Protein AF-A0A3L7W6G9-F1 (afdb_monomer_lite)

Sequence (179 aa):
MARRPKRTSIALAAIAANAALAIAAAVVGTAGIIGILIATFRVAGETWISIGTTITAQLPADLVQLLDAFGIDIPGLLDQAATSAQLPEFGDLVRQVLAVGVVVLALVLQVALAAGLVARELWRSPRRVEWHQVYGGFVAGVALLGLLVLGAPNLWLGLLGAVGLLTLVASRQALASRS

pLDDT: mean 74.41, std 11.24, range [38.44, 94.75]

Structure (mmCIF, N/CA/C/O backbone):
data_AF-A0A3L7W6G9-F1
#
_entry.id   AF-A0A3L7W6G9-F1
#
loop_
_atom_site.group_PDB
_atom_site.id
_atom_site.type_symbol
_atom_site.label_atom_id
_atom_site.label_alt_id
_atom_site.label_comp_id
_atom_site.label_asym_id
_atom_site.label_entity_id
_atom_site.label_seq_id
_atom_site.pdbx_PDB_ins_code
_atom_site.Cartn_x
_atom_site.Cartn_y
_atom_site.Cartn_z
_atom_site.occupancy
_atom_site.B_iso_or_equiv
_atom_site.auth_seq_id
_atom_site.auth_comp_id
_atom_site.auth_asym_id
_atom_site.auth_atom_id
_atom_site.pdbx_PDB_model_num
ATOM 1 N N . MET A 1 1 ? 38.863 -7.064 -31.554 1.00 38.44 1 MET A N 1
ATOM 2 C CA . MET A 1 1 ? 38.108 -6.258 -30.564 1.00 38.44 1 MET A CA 1
ATOM 3 C C . MET A 1 1 ? 36.721 -5.953 -31.116 1.00 38.44 1 MET A C 1
ATOM 5 O O . MET A 1 1 ? 36.605 -5.139 -32.022 1.00 38.44 1 MET A O 1
ATOM 9 N N . ALA A 1 2 ? 35.672 -6.622 -30.628 1.00 39.62 2 ALA A N 1
ATOM 10 C CA . ALA A 1 2 ? 34.302 -6.298 -31.026 1.00 39.62 2 ALA A CA 1
ATOM 11 C C . ALA A 1 2 ? 33.912 -4.930 -30.438 1.00 39.62 2 ALA A C 1
ATOM 13 O O . ALA A 1 2 ? 33.897 -4.762 -29.217 1.00 39.62 2 ALA A O 1
ATOM 14 N N . ARG A 1 3 ? 33.636 -3.938 -31.295 1.00 44.12 3 ARG A N 1
ATOM 15 C CA . ARG A 1 3 ? 33.112 -2.635 -30.862 1.00 44.12 3 ARG A CA 1
ATOM 16 C C . ARG A 1 3 ? 31.777 -2.872 -30.155 1.00 44.12 3 ARG A C 1
ATOM 18 O O . ARG A 1 3 ? 30.851 -3.409 -30.759 1.00 44.12 3 ARG A O 1
ATOM 25 N N . ARG A 1 4 ? 31.671 -2.485 -28.877 1.00 48.31 4 ARG A N 1
ATOM 26 C CA . ARG A 1 4 ? 30.374 -2.454 -28.186 1.00 48.31 4 ARG A CA 1
ATOM 27 C C . ARG A 1 4 ? 29.439 -1.545 -28.997 1.00 48.31 4 ARG A C 1
ATOM 29 O O . ARG A 1 4 ? 29.857 -0.430 -29.317 1.00 48.31 4 ARG A O 1
ATOM 36 N N . PRO A 1 5 ? 28.220 -1.986 -29.349 1.00 49.88 5 PRO A N 1
ATOM 37 C CA . PRO A 1 5 ? 27.286 -1.133 -30.070 1.00 49.88 5 PRO A CA 1
ATOM 38 C C . PRO A 1 5 ? 27.043 0.146 -29.258 1.00 49.88 5 PRO A C 1
ATOM 40 O O . PRO A 1 5 ? 26.826 0.081 -28.043 1.00 49.88 5 PRO A O 1
ATOM 43 N N . LYS A 1 6 ? 27.132 1.311 -29.917 1.00 58.16 6 LYS A N 1
ATOM 44 C CA . LYS A 1 6 ? 26.810 2.606 -29.302 1.00 58.16 6 LYS A CA 1
ATOM 45 C C . LYS A 1 6 ? 25.357 2.554 -28.830 1.00 58.16 6 LYS A C 1
ATOM 47 O O . LYS A 1 6 ? 24.457 2.313 -29.628 1.00 58.16 6 LYS A O 1
ATOM 52 N N . ARG A 1 7 ? 25.138 2.748 -27.530 1.00 66.94 7 ARG A N 1
ATOM 53 C CA . ARG A 1 7 ? 23.791 2.795 -26.950 1.00 66.94 7 ARG A CA 1
ATOM 54 C C . ARG A 1 7 ? 23.137 4.120 -27.306 1.00 66.94 7 ARG A C 1
ATOM 56 O O . ARG A 1 7 ? 23.779 5.162 -27.201 1.00 66.94 7 ARG A O 1
ATOM 63 N N . THR A 1 8 ? 21.877 4.070 -27.717 1.00 74.75 8 THR A N 1
ATOM 64 C CA . THR A 1 8 ? 21.077 5.270 -27.967 1.00 74.75 8 THR A CA 1
ATOM 65 C C . THR A 1 8 ? 20.755 5.980 -26.649 1.00 74.75 8 THR A C 1
ATOM 67 O O . THR A 1 8 ? 20.715 5.355 -25.585 1.00 74.75 8 THR A O 1
ATOM 70 N N . SER A 1 9 ? 20.505 7.290 -26.710 1.00 77.81 9 SER A N 1
ATOM 71 C CA . SER A 1 9 ? 20.070 8.096 -25.557 1.00 77.81 9 SER A CA 1
ATOM 72 C C . SER A 1 9 ? 18.805 7.529 -24.900 1.00 77.81 9 SER A C 1
ATOM 74 O O . SER A 1 9 ? 18.703 7.497 -23.678 1.00 77.81 9 SER A O 1
ATOM 76 N N . ILE A 1 10 ? 17.888 6.989 -25.707 1.00 72.88 10 ILE A N 1
ATOM 77 C CA . ILE A 1 10 ? 16.644 6.352 -25.254 1.00 72.88 10 ILE A CA 1
ATOM 78 C C . ILE A 1 10 ? 16.922 5.071 -24.454 1.00 72.88 10 ILE A C 1
ATOM 80 O O . ILE A 1 10 ? 16.294 4.846 -23.423 1.00 72.88 10 ILE A O 1
ATOM 84 N N . ALA A 1 11 ? 17.901 4.256 -24.865 1.00 68.62 11 ALA A N 1
ATOM 85 C CA . ALA A 1 11 ? 18.287 3.064 -24.110 1.00 68.62 11 ALA A CA 1
ATOM 86 C C . ALA A 1 11 ? 18.899 3.422 -22.744 1.00 68.62 11 ALA A C 1
ATOM 88 O O . ALA A 1 11 ? 18.607 2.767 -21.746 1.00 68.62 11 ALA A O 1
ATOM 89 N N . LEU A 1 12 ? 19.712 4.482 -22.682 1.00 76.12 12 LE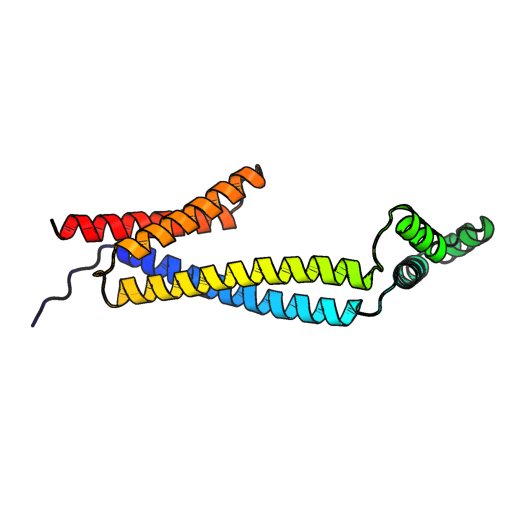U A N 1
ATOM 90 C CA . LEU A 1 12 ? 20.263 5.006 -21.426 1.00 76.12 12 LEU A CA 1
ATOM 91 C C . LEU A 1 12 ? 19.166 5.549 -20.501 1.00 76.12 12 LEU A C 1
ATOM 93 O O . LEU A 1 12 ? 19.168 5.228 -19.313 1.00 76.12 12 LEU A O 1
ATOM 97 N N . ALA A 1 13 ? 18.205 6.299 -21.046 1.00 74.38 13 ALA A N 1
ATOM 98 C CA . ALA A 1 13 ? 17.060 6.809 -20.295 1.00 74.38 13 ALA A CA 1
ATOM 99 C C . ALA A 1 13 ? 16.192 5.673 -19.729 1.00 74.38 13 ALA A C 1
ATOM 101 O O . ALA A 1 13 ? 15.847 5.700 -18.552 1.00 74.38 13 ALA A O 1
ATOM 102 N N . ALA A 1 14 ? 15.902 4.635 -20.522 1.00 69.50 14 ALA A N 1
ATOM 103 C CA . ALA A 1 14 ? 15.132 3.477 -20.068 1.00 69.50 14 ALA A CA 1
ATOM 104 C C . ALA A 1 14 ? 15.848 2.695 -18.952 1.00 69.50 14 ALA A C 1
ATOM 106 O O . ALA A 1 14 ? 15.207 2.271 -17.991 1.00 69.50 14 ALA A O 1
ATOM 107 N N . ILE A 1 15 ? 17.173 2.529 -19.040 1.00 73.94 15 ILE A N 1
ATOM 108 C CA . ILE A 1 15 ? 17.966 1.879 -17.984 1.00 73.94 15 ILE A CA 1
ATOM 109 C C . ILE A 1 15 ? 17.903 2.692 -16.688 1.00 73.94 15 ILE A C 1
ATOM 111 O O . ILE A 1 15 ? 17.617 2.130 -15.632 1.00 73.94 15 ILE A O 1
ATOM 115 N N . ALA A 1 16 ? 18.148 4.002 -16.767 1.00 75.62 16 ALA A N 1
ATOM 116 C CA . ALA A 1 16 ? 18.126 4.880 -15.602 1.00 75.62 16 ALA A CA 1
ATOM 117 C C . ALA A 1 16 ? 16.735 4.922 -14.949 1.00 75.62 16 ALA A C 1
ATOM 119 O O . ALA A 1 16 ? 16.626 4.808 -13.731 1.00 75.62 16 ALA A O 1
ATOM 120 N N . ALA A 1 17 ? 15.676 5.005 -15.756 1.00 72.00 17 ALA A N 1
ATOM 121 C CA . ALA A 1 17 ? 14.297 5.049 -15.285 1.00 72.00 17 ALA A CA 1
ATOM 122 C C . ALA A 1 17 ? 13.878 3.746 -14.581 1.00 72.00 17 ALA A C 1
ATOM 124 O O . ALA A 1 17 ? 13.302 3.794 -13.497 1.00 72.00 17 ALA A O 1
ATOM 125 N N . ASN A 1 18 ? 14.225 2.579 -15.137 1.00 72.19 18 ASN A N 1
ATOM 126 C CA . ASN A 1 18 ? 13.946 1.290 -14.495 1.00 72.19 18 ASN A CA 1
ATOM 127 C C . ASN A 1 18 ? 14.781 1.075 -13.221 1.00 72.19 18 ASN A C 1
ATOM 129 O O . ASN A 1 18 ? 14.271 0.541 -12.240 1.00 72.19 18 ASN A O 1
ATOM 133 N N . ALA A 1 19 ? 16.043 1.516 -13.202 1.00 71.69 19 ALA A N 1
ATOM 134 C CA . ALA A 1 19 ? 16.877 1.451 -12.002 1.00 71.69 19 ALA A CA 1
ATOM 135 C C . ALA A 1 19 ? 16.330 2.350 -10.880 1.00 71.69 19 ALA A C 1
ATOM 137 O O . ALA A 1 19 ? 16.231 1.913 -9.735 1.00 71.69 19 ALA A O 1
ATOM 138 N N . ALA A 1 20 ? 15.920 3.577 -11.212 1.00 77.19 20 ALA A N 1
ATOM 139 C CA . ALA A 1 20 ? 15.291 4.492 -10.267 1.00 77.19 20 ALA A CA 1
ATOM 140 C C . ALA A 1 20 ? 13.960 3.937 -9.740 1.00 77.19 20 ALA A C 1
ATOM 142 O O . ALA A 1 20 ? 13.724 3.975 -8.534 1.00 77.19 20 ALA A O 1
ATOM 143 N N . LEU A 1 21 ? 13.128 3.358 -10.615 1.00 75.50 21 LEU A N 1
ATOM 144 C CA . LEU A 1 21 ? 11.876 2.710 -10.220 1.00 75.50 21 LEU A CA 1
ATOM 145 C C . LEU A 1 21 ? 12.126 1.534 -9.268 1.00 75.50 21 LEU A C 1
ATOM 147 O O . LEU A 1 21 ? 11.444 1.423 -8.254 1.00 75.50 21 LEU A O 1
ATOM 151 N N . ALA A 1 22 ? 13.122 0.691 -9.555 1.00 73.25 22 ALA A N 1
ATOM 152 C CA . ALA A 1 22 ? 13.483 -0.434 -8.697 1.00 73.25 22 ALA A CA 1
ATOM 153 C C . ALA A 1 22 ? 13.912 0.029 -7.295 1.00 73.25 22 ALA A C 1
ATOM 155 O O . ALA A 1 22 ? 13.462 -0.533 -6.300 1.00 73.25 22 ALA A O 1
ATOM 156 N N . ILE A 1 23 ? 14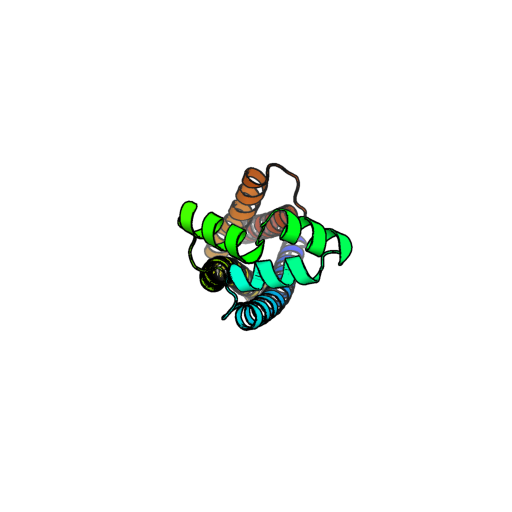.739 1.077 -7.210 1.00 76.75 23 ILE A N 1
ATOM 157 C CA . ILE A 1 23 ? 15.188 1.645 -5.931 1.00 76.75 23 ILE A CA 1
ATOM 158 C C . ILE A 1 23 ? 14.011 2.264 -5.173 1.00 76.75 23 ILE A C 1
ATOM 160 O O . ILE A 1 23 ? 13.808 1.952 -4.003 1.00 76.75 23 ILE A O 1
ATOM 164 N N . ALA A 1 24 ? 13.211 3.106 -5.832 1.00 75.19 24 ALA A N 1
ATOM 165 C CA . ALA A 1 24 ? 12.067 3.764 -5.207 1.00 75.19 24 ALA A CA 1
ATOM 166 C C . ALA A 1 24 ? 11.052 2.744 -4.676 1.00 75.19 24 ALA A C 1
ATOM 168 O O . ALA A 1 24 ? 10.625 2.835 -3.527 1.00 75.19 24 ALA A O 1
ATOM 169 N N . ALA A 1 25 ? 10.718 1.729 -5.473 1.00 74.69 25 ALA A N 1
ATOM 170 C CA . ALA A 1 25 ? 9.790 0.683 -5.070 1.00 74.69 25 ALA A CA 1
ATOM 171 C C . ALA A 1 25 ? 10.364 -0.227 -3.969 1.00 74.69 25 ALA A C 1
ATOM 173 O O . ALA A 1 25 ? 9.614 -0.651 -3.095 1.00 74.69 25 ALA A O 1
ATOM 174 N N . ALA A 1 26 ? 11.679 -0.474 -3.938 1.00 71.56 26 ALA A N 1
ATOM 175 C CA . ALA A 1 26 ? 12.319 -1.185 -2.831 1.00 71.56 26 ALA A CA 1
ATOM 176 C C . ALA A 1 26 ? 12.261 -0.386 -1.518 1.00 71.56 26 ALA A C 1
ATOM 178 O O . ALA A 1 26 ? 11.959 -0.957 -0.471 1.00 71.56 26 ALA A O 1
ATOM 179 N N . VAL A 1 27 ? 12.495 0.930 -1.564 1.00 78.12 27 VAL A N 1
ATOM 180 C CA . VAL A 1 27 ? 12.401 1.811 -0.386 1.00 78.12 27 VAL A CA 1
ATOM 181 C C . VAL A 1 27 ? 10.963 1.882 0.125 1.00 78.12 27 VAL A C 1
ATOM 183 O O . VAL A 1 27 ? 10.721 1.611 1.300 1.00 78.12 27 VAL A O 1
ATOM 186 N N . VAL A 1 28 ? 10.006 2.185 -0.756 1.00 78.69 28 VAL A N 1
ATOM 187 C CA . VAL A 1 28 ? 8.578 2.276 -0.407 1.00 78.69 28 VAL A CA 1
ATOM 188 C C . VAL A 1 28 ? 8.053 0.930 0.084 1.00 78.69 28 VAL A C 1
ATOM 190 O O . VAL A 1 28 ? 7.369 0.876 1.102 1.00 78.69 28 VAL A O 1
ATOM 193 N N . GLY A 1 29 ? 8.420 -0.162 -0.590 1.00 71.88 29 GLY A N 1
ATOM 194 C CA . GLY A 1 29 ? 8.065 -1.511 -0.174 1.00 71.88 29 GLY A CA 1
ATOM 195 C C . GLY A 1 29 ? 8.602 -1.822 1.221 1.00 71.88 29 GLY A C 1
ATOM 196 O O . GLY A 1 29 ? 7.837 -2.162 2.114 1.00 71.88 29 GLY A O 1
ATOM 197 N N . THR A 1 30 ? 9.896 -1.621 1.462 1.00 74.38 30 THR A N 1
ATOM 198 C CA . THR A 1 30 ? 10.502 -1.915 2.772 1.00 74.38 30 THR A CA 1
ATOM 199 C C . THR A 1 30 ? 9.874 -1.082 3.894 1.00 74.38 30 THR A C 1
ATOM 201 O O . THR A 1 30 ? 9.491 -1.634 4.925 1.00 74.38 30 THR A O 1
ATOM 204 N N . ALA A 1 31 ? 9.700 0.227 3.687 1.00 77.94 31 ALA A N 1
ATOM 205 C CA . ALA A 1 31 ? 9.056 1.104 4.664 1.00 77.94 31 ALA A CA 1
ATOM 206 C C . ALA A 1 31 ? 7.596 0.701 4.930 1.00 77.94 31 ALA A C 1
ATOM 208 O O . ALA A 1 31 ? 7.158 0.697 6.080 1.00 77.94 31 ALA A O 1
ATOM 209 N N . GLY A 1 32 ? 6.858 0.306 3.890 1.00 75.31 32 GLY A N 1
ATOM 210 C CA . GLY A 1 32 ? 5.482 -0.160 4.025 1.00 75.31 32 GLY A CA 1
ATOM 211 C C . GLY A 1 32 ? 5.365 -1.509 4.740 1.00 75.31 32 GLY A C 1
ATOM 212 O O . GLY A 1 32 ? 4.477 -1.649 5.575 1.00 75.31 32 GLY A O 1
ATOM 213 N N . ILE A 1 33 ? 6.281 -2.466 4.519 1.00 75.56 33 ILE A N 1
ATOM 214 C CA . ILE A 1 33 ? 6.334 -3.717 5.308 1.00 75.56 33 ILE A CA 1
ATOM 215 C C . ILE A 1 33 ? 6.526 -3.391 6.788 1.00 75.56 33 ILE A C 1
ATOM 217 O O . ILE A 1 33 ? 5.789 -3.899 7.629 1.00 75.56 33 ILE A O 1
ATOM 221 N N . ILE A 1 34 ? 7.493 -2.527 7.109 1.00 75.19 34 ILE A N 1
ATOM 222 C CA . ILE A 1 34 ? 7.770 -2.125 8.493 1.00 75.19 34 ILE A CA 1
ATOM 223 C C . ILE A 1 34 ? 6.536 -1.452 9.109 1.00 75.19 34 ILE A C 1
ATOM 225 O O . ILE A 1 34 ? 6.138 -1.804 10.218 1.00 75.19 34 ILE A O 1
ATOM 229 N N . GLY A 1 35 ? 5.891 -0.535 8.382 1.00 76.25 35 GLY A N 1
ATOM 230 C CA . GLY A 1 35 ? 4.668 0.132 8.830 1.00 76.25 35 GLY A CA 1
ATOM 231 C C . GLY A 1 35 ? 3.516 -0.842 9.090 1.00 76.25 35 GLY A C 1
ATOM 232 O O . GLY A 1 35 ? 2.873 -0.760 10.134 1.00 76.25 35 GLY A O 1
ATOM 233 N N . ILE A 1 36 ? 3.299 -1.805 8.190 1.00 76.12 36 ILE A N 1
ATOM 234 C CA . ILE A 1 36 ? 2.278 -2.848 8.345 1.00 76.12 36 ILE A CA 1
ATOM 235 C C . ILE A 1 36 ? 2.585 -3.742 9.546 1.00 76.12 36 ILE A C 1
ATOM 237 O O . ILE A 1 36 ? 1.675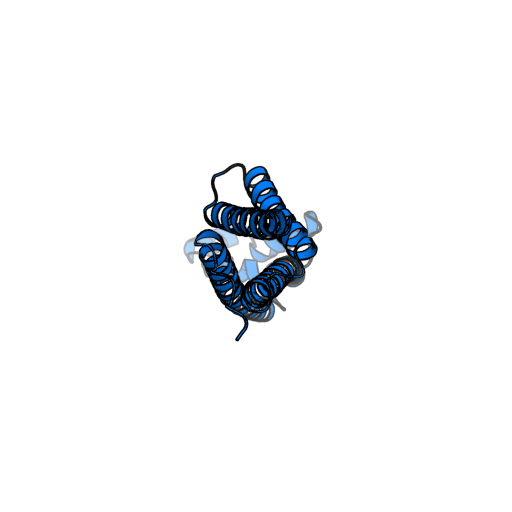 -4.044 10.314 1.00 76.12 36 ILE A O 1
ATOM 241 N N . LEU A 1 37 ? 3.843 -4.141 9.754 1.00 73.19 37 LEU A N 1
ATOM 242 C CA . LEU A 1 37 ? 4.239 -4.932 10.921 1.00 73.19 37 LEU A CA 1
ATOM 243 C C . LEU A 1 37 ? 3.940 -4.177 12.219 1.00 73.19 37 LEU A C 1
ATOM 245 O O . LEU A 1 37 ? 3.285 -4.722 13.103 1.00 73.19 37 LEU A O 1
ATOM 249 N N . ILE A 1 38 ? 4.350 -2.908 12.310 1.00 79.12 38 ILE A N 1
ATOM 250 C CA . ILE A 1 38 ? 4.083 -2.060 13.481 1.00 79.12 38 ILE A CA 1
ATOM 251 C C . ILE A 1 38 ? 2.574 -1.921 13.721 1.00 79.12 38 ILE A C 1
ATOM 253 O O . ILE A 1 38 ? 2.121 -2.084 14.854 1.00 79.12 38 ILE A O 1
ATOM 257 N N . ALA A 1 39 ? 1.791 -1.653 12.673 1.00 74.94 39 ALA A N 1
ATOM 258 C CA . ALA A 1 39 ? 0.336 -1.551 12.769 1.00 74.94 39 ALA A CA 1
ATOM 259 C C . ALA A 1 39 ? -0.297 -2.878 13.216 1.00 74.94 39 ALA A C 1
ATOM 261 O O . ALA A 1 39 ? -1.138 -2.885 14.107 1.00 74.94 39 ALA A O 1
ATOM 262 N N . THR A 1 40 ? 0.161 -4.008 12.677 1.00 69.12 40 THR A N 1
ATOM 263 C CA . THR A 1 40 ? -0.340 -5.338 13.051 1.00 69.12 40 THR A CA 1
ATOM 264 C C . THR A 1 40 ? -0.099 -5.614 14.533 1.00 69.12 40 THR A C 1
ATOM 266 O O . THR A 1 40 ? -1.016 -6.040 15.227 1.00 69.12 40 THR A O 1
ATOM 269 N N . PHE A 1 41 ? 1.105 -5.331 15.043 1.00 69.75 41 PHE A N 1
ATOM 270 C CA . PHE A 1 41 ? 1.428 -5.534 16.459 1.00 69.75 41 PHE A CA 1
ATOM 271 C C . PHE A 1 41 ? 0.625 -4.629 17.391 1.00 69.75 41 PHE A C 1
ATOM 273 O O . PHE A 1 41 ? 0.238 -5.071 18.468 1.00 69.75 41 PHE A O 1
ATOM 280 N N . ARG A 1 42 ? 0.353 -3.384 16.986 1.00 75.62 42 ARG A N 1
ATOM 281 C CA . ARG A 1 42 ? -0.456 -2.459 17.791 1.00 75.62 42 ARG A CA 1
ATOM 282 C C . ARG A 1 42 ? -1.919 -2.874 17.883 1.00 75.62 42 ARG A C 1
ATOM 284 O O . ARG A 1 42 ? -2.536 -2.622 18.905 1.00 75.62 42 ARG A O 1
ATOM 291 N N . VAL A 1 43 ? -2.456 -3.501 16.838 1.00 74.88 43 VAL A N 1
ATOM 292 C CA . VAL A 1 43 ? -3.904 -3.726 16.707 1.00 74.88 43 VAL A CA 1
ATOM 293 C C . VAL A 1 43 ? -4.305 -5.191 16.946 1.00 74.88 43 VAL A C 1
ATOM 295 O O . VAL A 1 43 ? -5.483 -5.522 16.993 1.00 74.88 43 VAL A O 1
ATOM 298 N N . ALA A 1 44 ? -3.339 -6.088 17.172 1.00 64.81 44 ALA A N 1
ATOM 299 C CA . ALA A 1 44 ? -3.561 -7.530 17.315 1.00 64.81 44 ALA A CA 1
ATOM 300 C C . ALA A 1 44 ? -4.485 -7.965 18.475 1.00 64.81 44 ALA A C 1
ATOM 302 O O . ALA A 1 44 ? -4.871 -9.133 18.492 1.00 64.81 44 ALA A O 1
ATOM 303 N N . GLY A 1 45 ? -4.818 -7.076 19.415 1.00 72.38 45 GLY A N 1
ATOM 304 C CA . GLY A 1 45 ? -5.745 -7.339 20.525 1.00 72.38 45 GLY A CA 1
ATOM 305 C C . GLY A 1 45 ? -6.782 -6.234 20.748 1.00 72.38 45 GLY A C 1
ATOM 306 O O . GLY A 1 45 ? -7.377 -6.176 21.817 1.00 72.38 45 GLY A O 1
ATOM 307 N N . GLU A 1 46 ? -6.964 -5.333 19.781 1.00 82.94 46 GLU A N 1
ATOM 308 C CA . GLU A 1 46 ? -7.930 -4.235 19.887 1.00 82.94 46 GLU A CA 1
ATOM 309 C C . GLU A 1 46 ? -9.351 -4.715 19.560 1.00 82.94 46 GLU A C 1
ATOM 311 O O . GLU A 1 46 ? -9.589 -5.375 18.545 1.00 82.94 46 GLU A O 1
ATOM 316 N N . THR A 1 47 ? -10.302 -4.338 20.411 1.00 87.38 47 THR A N 1
ATOM 317 C CA . THR A 1 47 ? -11.738 -4.606 20.251 1.00 87.38 47 THR A CA 1
ATOM 318 C C . THR A 1 47 ? -12.501 -3.315 19.952 1.00 87.38 47 THR A C 1
ATOM 320 O O . THR A 1 47 ? -12.002 -2.214 20.188 1.00 87.38 47 THR A O 1
ATOM 323 N N . TRP A 1 48 ? -13.746 -3.427 19.481 1.00 85.88 48 TRP A N 1
ATOM 324 C CA . TRP A 1 48 ? -14.623 -2.263 19.295 1.00 85.88 48 TRP A CA 1
ATOM 325 C C . TRP A 1 48 ? -14.856 -1.497 20.609 1.00 85.88 48 TRP A C 1
ATOM 327 O O . TRP A 1 48 ? -14.872 -0.265 20.616 1.00 85.88 48 TRP A O 1
ATOM 337 N N . ILE A 1 49 ? -14.908 -2.224 21.730 1.00 90.06 49 ILE A N 1
ATOM 338 C CA . ILE A 1 49 ? -14.974 -1.665 23.086 1.00 90.06 49 ILE A CA 1
ATOM 339 C C . ILE A 1 49 ? -13.697 -0.876 23.416 1.00 90.06 49 ILE A C 1
ATOM 341 O O . ILE A 1 49 ? -13.793 0.265 23.860 1.00 90.06 49 ILE A O 1
ATOM 345 N N . SER A 1 50 ? -12.505 -1.431 23.158 1.00 87.88 50 SER A N 1
ATOM 346 C CA . SER A 1 50 ? -11.212 -0.748 23.377 1.00 87.88 50 SER A CA 1
ATOM 347 C C . SER A 1 50 ? -11.140 0.589 22.630 1.00 87.88 50 SER A C 1
ATOM 349 O O . SER A 1 50 ? -10.817 1.632 23.211 1.00 87.88 50 SER A O 1
ATOM 351 N N . ILE A 1 51 ? -11.561 0.596 21.365 1.00 86.81 51 ILE A N 1
ATOM 352 C CA . ILE A 1 51 ? -11.639 1.815 20.555 1.00 86.81 51 ILE A CA 1
ATOM 353 C C . ILE A 1 51 ? -12.620 2.818 21.169 1.00 86.81 51 ILE A C 1
ATOM 355 O O . ILE A 1 51 ? -12.276 3.989 21.337 1.00 86.81 51 ILE A O 1
ATOM 359 N N . GLY A 1 52 ? -13.811 2.370 21.571 1.00 87.75 52 GLY A N 1
ATOM 360 C CA . GLY A 1 52 ? -14.795 3.234 22.219 1.00 87.75 52 GLY A CA 1
ATOM 361 C C . GLY A 1 52 ? -14.310 3.816 23.547 1.00 87.75 52 GLY A C 1
ATOM 362 O O . GLY A 1 52 ? -14.535 4.997 23.814 1.00 87.75 52 GLY A O 1
ATOM 363 N N . THR A 1 53 ? -13.566 3.048 24.347 1.00 90.81 53 THR A N 1
ATOM 364 C CA . THR A 1 53 ? -12.963 3.557 25.592 1.00 90.81 53 THR A CA 1
ATOM 365 C C . THR A 1 53 ? -11.894 4.610 25.314 1.00 90.81 53 THR A C 1
ATOM 367 O O . THR A 1 53 ? -11.862 5.643 25.979 1.00 90.81 53 THR A O 1
ATOM 370 N N . THR A 1 54 ? -11.081 4.412 24.273 1.00 88.81 54 THR A N 1
ATOM 371 C CA . THR A 1 54 ? -10.061 5.381 23.854 1.00 88.81 54 THR A CA 1
ATOM 372 C C . THR A 1 54 ? -10.686 6.678 23.346 1.00 88.81 54 THR A C 1
ATOM 374 O O . THR A 1 54 ? -10.219 7.757 23.703 1.00 88.81 54 THR A O 1
ATOM 377 N N . ILE A 1 55 ? -11.758 6.592 22.552 1.00 87.62 55 ILE A N 1
ATOM 378 C CA . ILE A 1 55 ? -12.513 7.765 22.086 1.00 87.62 55 ILE A CA 1
ATOM 379 C C . ILE A 1 55 ? -13.087 8.523 23.282 1.00 87.62 55 ILE A C 1
ATOM 381 O O . ILE A 1 55 ? -12.901 9.731 23.384 1.00 87.62 55 ILE A O 1
ATOM 385 N N . THR A 1 56 ? -13.722 7.810 24.213 1.00 89.81 56 THR A N 1
ATOM 386 C CA . THR A 1 56 ? -14.328 8.406 25.413 1.00 89.81 56 THR A CA 1
ATOM 387 C C . THR A 1 56 ? -13.283 9.113 26.275 1.00 89.81 56 THR A C 1
ATOM 389 O O . THR A 1 56 ? -13.523 10.221 26.741 1.00 89.81 56 THR A O 1
ATOM 392 N N . ALA A 1 57 ? -12.088 8.534 26.415 1.00 90.88 57 ALA A N 1
ATOM 393 C CA . ALA A 1 57 ? -10.981 9.136 27.157 1.00 90.88 57 ALA A CA 1
ATOM 394 C C . ALA A 1 57 ? -10.414 10.417 26.512 1.00 90.88 57 ALA A C 1
ATOM 396 O O . ALA A 1 57 ? -9.735 11.190 27.186 1.00 90.88 57 ALA A O 1
ATOM 397 N N . GLN A 1 58 ? -10.668 10.650 25.221 1.00 92.94 58 GLN A N 1
ATOM 398 C CA . GLN A 1 58 ? -10.273 11.876 24.517 1.00 92.94 58 GLN A CA 1
ATOM 399 C C . GLN A 1 58 ? -11.340 12.977 24.591 1.00 92.94 58 GLN A C 1
ATOM 401 O O . GLN A 1 58 ? -11.075 14.110 24.182 1.00 92.94 58 GLN A O 1
ATOM 406 N N . LEU A 1 59 ? -12.538 12.669 25.096 1.00 91.62 59 LEU A N 1
ATOM 407 C CA . LEU A 1 59 ? -13.604 13.651 25.248 1.00 91.62 59 LEU A CA 1
ATOM 408 C C . LEU A 1 59 ? -13.372 14.536 26.486 1.00 91.62 59 LEU A C 1
ATOM 410 O O . LEU A 1 59 ? -12.836 14.076 27.496 1.00 91.62 59 LEU A O 1
ATOM 414 N N . PRO A 1 60 ? -13.810 15.808 26.451 1.00 94.69 60 PRO A N 1
ATOM 415 C CA . PRO A 1 60 ? -13.837 16.656 27.639 1.00 94.69 60 PRO A CA 1
ATOM 416 C C . PRO A 1 60 ? -14.693 16.038 28.753 1.00 94.69 60 PRO A C 1
ATOM 418 O O . PRO A 1 60 ? -15.761 15.491 28.477 1.00 94.69 60 PRO A O 1
ATOM 421 N N . ALA A 1 61 ? -14.268 16.188 30.011 1.00 92.69 61 ALA A N 1
ATOM 422 C CA . ALA A 1 61 ? -14.949 15.595 31.167 1.00 92.69 61 ALA A CA 1
ATOM 423 C C . ALA A 1 61 ? -16.438 15.985 31.266 1.00 92.69 61 ALA A C 1
ATOM 425 O O . ALA A 1 61 ? -17.274 15.132 31.558 1.00 92.69 61 ALA A O 1
ATOM 426 N N . ASP A 1 62 ? -16.778 17.238 30.951 1.00 94.75 62 ASP A N 1
ATOM 427 C CA . ASP A 1 62 ? -18.163 17.731 30.961 1.00 94.75 62 ASP A CA 1
ATOM 428 C C . ASP A 1 62 ? -19.043 17.002 29.934 1.00 94.75 62 ASP A C 1
ATOM 430 O O . ASP A 1 62 ? -20.215 16.723 30.186 1.00 94.75 62 ASP A O 1
ATOM 434 N N . LEU A 1 63 ? -18.471 16.653 28.776 1.00 91.00 63 LEU A N 1
ATOM 435 C CA . LEU A 1 63 ? -19.172 15.909 27.735 1.00 91.00 63 LEU A CA 1
ATOM 436 C C . LEU A 1 63 ? -19.360 14.445 28.143 1.00 91.00 63 LEU A C 1
ATOM 438 O O . LEU A 1 63 ? -20.428 13.892 27.910 1.00 91.00 63 LEU A O 1
ATOM 442 N N . VAL A 1 64 ? -18.358 13.833 28.781 1.00 91.31 64 VAL A N 1
ATOM 443 C CA . VAL A 1 64 ? -18.469 12.465 29.313 1.00 91.31 64 VAL A CA 1
ATOM 444 C C . VAL A 1 64 ? -19.577 12.387 30.365 1.00 91.31 64 VAL A C 1
ATOM 446 O O . VAL A 1 64 ? -20.436 11.518 30.271 1.00 91.31 64 VAL A O 1
ATOM 449 N N . GLN A 1 65 ? -19.629 13.338 31.304 1.00 92.12 65 GLN A N 1
ATOM 450 C CA . GLN A 1 65 ? -20.704 13.399 32.303 1.00 92.12 65 GLN A CA 1
ATOM 451 C C . GLN A 1 65 ? -22.086 13.579 31.671 1.00 92.12 65 GLN A C 1
ATOM 453 O O . GLN A 1 65 ? -23.059 12.983 32.130 1.00 92.12 65 GLN A O 1
ATOM 458 N N . LEU A 1 66 ? -22.184 14.391 30.616 1.00 93.50 66 LEU A N 1
ATOM 459 C CA . LEU A 1 66 ? -23.432 14.575 29.885 1.00 93.50 66 LEU A CA 1
ATOM 460 C C . LEU A 1 66 ? -23.880 13.276 29.200 1.00 93.50 66 LEU A C 1
ATOM 462 O O . LEU A 1 66 ? -25.051 12.920 29.287 1.00 93.50 66 LEU A O 1
ATOM 466 N N . LEU A 1 67 ? -22.963 12.565 28.539 1.00 91.69 67 LEU A N 1
ATOM 467 C CA . LEU A 1 67 ? -23.247 11.282 27.892 1.00 91.69 67 LEU A CA 1
ATOM 468 C C . LEU A 1 67 ? -23.714 10.234 28.909 1.00 91.69 67 LEU A C 1
ATOM 470 O O . LEU A 1 67 ? -24.743 9.598 28.681 1.00 91.69 67 LEU A O 1
ATOM 474 N N . ASP A 1 68 ? -23.041 10.138 30.057 1.00 91.62 68 ASP A N 1
ATOM 475 C CA . ASP A 1 68 ? -23.453 9.269 31.166 1.00 91.62 68 ASP A CA 1
ATOM 476 C C . ASP A 1 68 ? -24.848 9.632 31.691 1.00 91.62 68 ASP A C 1
ATOM 478 O O . ASP A 1 68 ? -25.671 8.748 31.928 1.00 91.62 68 ASP A O 1
ATOM 482 N N . ALA A 1 69 ? -25.166 10.926 31.817 1.00 93.44 69 ALA A N 1
ATOM 483 C CA . ALA A 1 69 ? -26.491 11.380 32.246 1.00 93.44 69 ALA A CA 1
ATOM 484 C C . ALA A 1 69 ? -27.610 10.973 31.267 1.00 93.44 69 ALA A C 1
ATOM 486 O O . ALA A 1 69 ? -28.747 10.757 31.688 1.00 93.44 69 ALA A O 1
ATOM 487 N N . PHE A 1 70 ? -27.293 10.832 29.977 1.00 93.75 70 PHE A N 1
ATOM 488 C CA . PHE A 1 70 ? -28.200 10.287 28.962 1.00 93.75 70 PHE A CA 1
ATOM 489 C C . PHE A 1 70 ? -28.144 8.755 28.843 1.00 93.75 70 PHE A C 1
ATOM 491 O O . PHE A 1 70 ? -28.862 8.188 28.018 1.00 93.75 70 PHE A O 1
ATOM 498 N N . GLY A 1 71 ? -27.321 8.074 29.647 1.00 90.94 71 GLY A N 1
ATOM 499 C CA . GLY A 1 71 ? -27.114 6.627 29.573 1.00 90.94 71 GLY A CA 1
ATOM 500 C C . GLY A 1 71 ? -26.415 6.178 28.287 1.00 90.94 71 GLY A C 1
ATOM 501 O O . GLY A 1 71 ? -26.632 5.055 27.832 1.00 90.94 71 GLY A O 1
ATOM 502 N N . ILE A 1 72 ? -25.628 7.058 27.662 1.00 90.88 72 ILE A N 1
ATOM 503 C CA . ILE A 1 72 ? -24.923 6.791 26.408 1.00 90.88 72 ILE A CA 1
ATOM 504 C C . ILE A 1 72 ? -23.547 6.198 26.715 1.00 90.88 72 ILE A C 1
ATOM 506 O O . ILE A 1 72 ? -22.600 6.918 27.020 1.00 90.88 72 ILE A O 1
ATOM 510 N N . ASP A 1 73 ? -23.431 4.883 26.548 1.00 91.75 73 ASP A N 1
ATOM 511 C CA . ASP A 1 73 ? -22.160 4.159 26.600 1.00 91.75 73 ASP A CA 1
ATOM 512 C C . ASP A 1 73 ? -21.543 4.064 25.193 1.00 91.75 73 ASP A C 1
ATOM 514 O O . ASP A 1 73 ? -21.959 3.248 24.369 1.00 91.75 73 ASP A O 1
ATOM 518 N N . ILE A 1 74 ? -20.561 4.922 24.889 1.00 89.00 74 ILE A N 1
ATOM 519 C CA . ILE A 1 74 ? -19.863 4.937 23.589 1.00 89.00 74 ILE A CA 1
ATOM 520 C C . ILE A 1 74 ? -19.221 3.571 23.260 1.00 89.00 74 ILE A C 1
ATOM 522 O O . ILE A 1 74 ? -19.452 3.084 22.148 1.00 89.00 74 ILE A O 1
ATOM 526 N N . PRO A 1 75 ? -18.429 2.940 24.156 1.00 93.06 75 PRO A N 1
ATOM 527 C CA . PRO A 1 75 ? -17.930 1.579 23.957 1.00 93.06 75 PRO A CA 1
ATOM 528 C C . PRO A 1 75 ? -19.018 0.573 23.577 1.00 93.06 75 PRO A C 1
ATOM 530 O O . PRO A 1 75 ? -18.879 -0.117 22.565 1.00 93.06 75 PRO A O 1
ATOM 533 N N . GLY A 1 76 ? -20.114 0.521 24.338 1.00 91.94 76 GLY A N 1
ATOM 534 C CA . GLY A 1 76 ? -21.233 -0.377 24.066 1.00 91.94 76 GLY A CA 1
ATOM 535 C C . GLY A 1 76 ? -21.943 -0.079 22.745 1.00 91.94 76 GLY A C 1
ATOM 536 O O . GLY A 1 76 ? -22.298 -1.004 22.017 1.00 91.94 76 GLY A O 1
ATOM 537 N N . LEU A 1 77 ? -22.106 1.196 22.380 1.00 91.12 77 LEU A N 1
ATOM 538 C CA . LEU A 1 77 ? -22.701 1.592 21.099 1.00 91.12 77 LEU A CA 1
ATOM 539 C C . LEU A 1 77 ? -21.846 1.173 19.903 1.00 91.12 77 LEU A C 1
ATOM 541 O O . LEU A 1 77 ? -22.390 0.715 18.899 1.00 91.12 77 LEU A O 1
ATOM 545 N N . LEU A 1 78 ? -20.524 1.315 19.996 1.00 88.81 78 LEU A N 1
ATOM 546 C CA . LEU A 1 78 ? -19.600 0.867 18.951 1.00 88.81 78 LEU A CA 1
ATOM 547 C C . LEU A 1 78 ? -19.655 -0.650 18.765 1.00 88.81 78 LEU A C 1
ATOM 549 O O . LEU A 1 78 ? -19.701 -1.122 17.629 1.00 88.81 78 LEU A O 1
ATOM 553 N N . ASP A 1 79 ? -19.705 -1.403 19.862 1.00 91.38 79 ASP A N 1
ATOM 554 C CA . ASP A 1 79 ? -19.799 -2.863 19.831 1.00 91.38 79 ASP A CA 1
ATOM 555 C C . ASP A 1 79 ? -21.141 -3.354 19.256 1.00 91.38 79 ASP A C 1
ATOM 557 O O . ASP A 1 79 ? -21.187 -4.223 18.380 1.00 91.38 79 ASP A O 1
ATOM 561 N N . GLN A 1 80 ? -22.250 -2.725 19.656 1.00 91.38 80 GLN A N 1
ATOM 562 C CA . GLN A 1 80 ? -23.576 -3.012 19.102 1.00 91.38 80 GLN A CA 1
ATOM 563 C C . GLN A 1 80 ? -23.671 -2.647 17.619 1.00 91.38 80 GLN A C 1
ATOM 565 O O . GLN A 1 80 ? -24.210 -3.424 16.826 1.00 91.38 80 GLN A O 1
ATOM 570 N N . ALA A 1 81 ? -23.127 -1.495 17.220 1.00 88.38 81 ALA A N 1
ATOM 571 C CA . ALA A 1 81 ? -23.083 -1.081 15.823 1.00 88.38 81 ALA A CA 1
ATOM 572 C C . ALA A 1 81 ? -22.291 -2.092 14.981 1.00 88.38 81 ALA A C 1
ATOM 574 O O . ALA A 1 81 ? -22.790 -2.544 13.948 1.00 88.38 81 ALA A O 1
ATOM 575 N N . ALA A 1 82 ? -21.116 -2.518 15.451 1.00 87.12 82 ALA A N 1
ATOM 576 C CA . ALA A 1 82 ? -20.306 -3.526 14.776 1.00 87.12 82 ALA A CA 1
ATOM 577 C C . ALA A 1 82 ? -21.036 -4.870 14.649 1.00 87.12 82 ALA A C 1
ATOM 579 O O . ALA A 1 82 ? -21.087 -5.442 13.559 1.00 87.12 82 ALA A O 1
ATOM 580 N N . THR A 1 83 ? -21.679 -5.325 15.726 1.00 91.56 83 THR A N 1
ATOM 581 C CA . THR A 1 83 ? -22.466 -6.565 15.740 1.00 91.56 83 THR A CA 1
ATOM 582 C C . THR A 1 83 ? -23.641 -6.497 14.762 1.00 91.56 83 THR A C 1
ATOM 584 O O . THR A 1 83 ? -23.864 -7.427 13.987 1.00 91.56 83 THR A O 1
ATOM 587 N N . SER A 1 84 ? -24.373 -5.378 14.738 1.00 90.50 84 SER A N 1
ATOM 588 C CA . SER A 1 84 ? -25.519 -5.185 13.838 1.00 90.50 84 SER A CA 1
ATOM 589 C C . SER A 1 84 ? -25.124 -5.158 12.358 1.00 90.50 84 SER A C 1
ATOM 591 O O . SER A 1 84 ? -25.853 -5.676 11.514 1.00 90.50 84 SER A O 1
ATOM 593 N N . ALA A 1 85 ? -23.943 -4.617 12.049 1.00 89.06 85 ALA A N 1
ATOM 594 C CA . ALA A 1 85 ? -23.371 -4.591 10.708 1.00 89.06 85 ALA A CA 1
ATOM 595 C C . ALA A 1 85 ? -22.633 -5.893 10.335 1.00 89.06 85 ALA A C 1
ATOM 597 O O . ALA A 1 85 ? -22.054 -5.966 9.252 1.00 89.06 85 ALA A O 1
ATOM 598 N N . GLN A 1 86 ? -22.651 -6.910 11.210 1.00 88.62 86 GLN A N 1
ATOM 599 C CA . GLN A 1 86 ? -21.930 -8.179 11.044 1.00 88.62 86 GLN A CA 1
ATOM 600 C C . GLN A 1 86 ? -20.431 -7.976 10.776 1.00 88.62 86 GLN A C 1
ATOM 602 O O . GLN A 1 86 ? -19.809 -8.728 10.021 1.00 88.62 86 GLN A O 1
ATOM 607 N N . LEU A 1 87 ? -19.845 -6.937 11.374 1.00 83.56 87 LEU A N 1
ATOM 608 C CA . LEU A 1 87 ? -18.422 -6.674 11.243 1.00 83.56 87 LEU A CA 1
ATOM 609 C C . LEU A 1 87 ? -17.629 -7.696 12.070 1.00 83.56 87 LEU A C 1
ATOM 611 O O . LEU A 1 87 ? -18.043 -8.041 13.179 1.00 83.56 87 LEU A O 1
ATOM 615 N N . PRO A 1 88 ? -16.474 -8.165 11.567 1.00 83.62 88 PRO A N 1
ATOM 616 C CA . PRO A 1 88 ? -15.546 -8.932 12.386 1.00 83.62 88 PRO A CA 1
ATOM 617 C C . PRO A 1 88 ? -15.034 -8.080 13.557 1.00 83.62 88 PRO A C 1
ATOM 619 O O . PRO A 1 88 ? -15.172 -6.850 13.564 1.00 83.62 88 PRO A O 1
ATOM 622 N N . GLU A 1 89 ? -14.409 -8.725 14.545 1.00 84.31 89 GLU A N 1
ATOM 623 C CA . GLU A 1 89 ? -13.706 -7.992 15.598 1.00 84.31 89 GLU A CA 1
ATOM 624 C C . GLU A 1 89 ? -12.721 -6.993 14.983 1.00 84.31 89 GLU A C 1
ATOM 626 O O . GLU A 1 89 ? -12.104 -7.261 13.948 1.00 84.31 89 GLU A O 1
ATOM 631 N N . PHE A 1 90 ? -12.576 -5.826 15.614 1.00 79.00 90 PHE A N 1
ATOM 632 C CA . PHE A 1 90 ? -11.773 -4.731 15.073 1.00 79.00 90 PHE A CA 1
ATOM 633 C C . PHE A 1 90 ? -10.342 -5.170 14.724 1.00 79.00 90 PHE A C 1
ATOM 635 O O . PHE A 1 90 ? -9.853 -4.877 13.631 1.00 79.00 90 PHE A O 1
ATOM 642 N N . GLY A 1 91 ? -9.695 -5.941 15.603 1.00 80.38 91 GLY A N 1
ATOM 643 C CA . GLY A 1 91 ? -8.381 -6.527 15.344 1.00 80.38 91 GLY A CA 1
ATOM 644 C C . GLY A 1 91 ? -8.330 -7.389 14.077 1.00 80.38 91 GLY A C 1
ATOM 645 O O . GLY A 1 91 ? -7.381 -7.285 13.297 1.00 80.38 91 GLY A O 1
ATOM 646 N N . ASP A 1 92 ? -9.365 -8.188 13.819 1.00 81.69 92 ASP A N 1
ATOM 647 C CA . ASP A 1 92 ? -9.455 -9.028 12.624 1.00 81.69 92 ASP A CA 1
ATOM 648 C C . ASP A 1 92 ? -9.781 -8.221 11.365 1.00 81.69 92 ASP A C 1
ATOM 650 O O . ASP A 1 92 ? -9.177 -8.463 10.318 1.00 81.69 92 ASP A O 1
ATOM 654 N N . LEU A 1 93 ? -10.650 -7.209 11.459 1.00 79.88 93 LEU A N 1
ATOM 655 C CA . LEU A 1 93 ? -10.894 -6.257 10.372 1.00 79.88 93 LEU A CA 1
ATOM 656 C C . LEU A 1 93 ? -9.586 -5.581 9.944 1.00 79.88 93 LEU A C 1
ATOM 658 O O . LEU A 1 93 ? -9.245 -5.543 8.760 1.00 79.88 93 LEU A O 1
ATOM 662 N N . VAL A 1 94 ? -8.818 -5.081 10.911 1.00 79.38 94 VAL A N 1
ATOM 663 C CA . VAL A 1 94 ? -7.544 -4.415 10.642 1.00 79.38 94 VAL A CA 1
ATOM 664 C C . VAL A 1 94 ? -6.522 -5.399 10.081 1.00 79.38 94 VAL A C 1
ATOM 666 O O . VAL A 1 94 ? -5.841 -5.058 9.117 1.00 79.38 94 VAL A O 1
ATOM 669 N N . ARG A 1 95 ? -6.450 -6.640 10.578 1.00 78.69 95 ARG A N 1
ATOM 670 C CA . ARG A 1 95 ? -5.610 -7.687 9.969 1.00 78.69 95 ARG A CA 1
ATOM 671 C C . ARG A 1 95 ? -5.994 -7.974 8.523 1.00 78.69 95 ARG A C 1
ATOM 673 O O . ARG A 1 95 ? -5.096 -8.128 7.702 1.00 78.69 95 ARG A O 1
ATOM 680 N N . GLN A 1 96 ? -7.282 -8.023 8.189 1.00 77.50 96 GLN A N 1
ATOM 681 C CA . GLN A 1 96 ? -7.737 -8.225 6.810 1.00 77.50 96 GLN A CA 1
ATOM 682 C C . GLN A 1 96 ? -7.319 -7.057 5.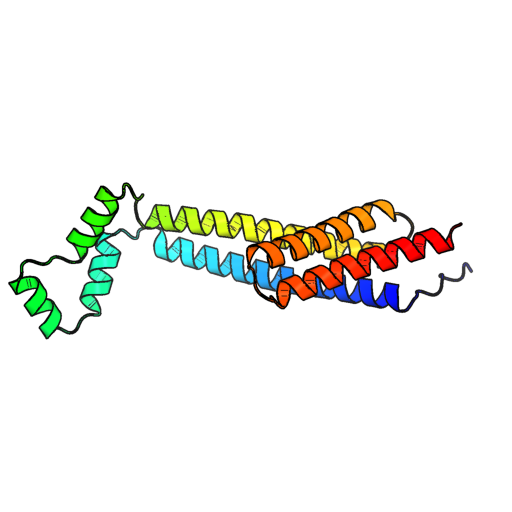907 1.00 77.50 96 GLN A C 1
ATOM 684 O O . GLN A 1 96 ? -6.752 -7.278 4.836 1.00 77.50 96 GLN A O 1
ATOM 689 N N . VAL A 1 97 ? -7.516 -5.815 6.356 1.00 74.69 97 VAL A N 1
ATOM 690 C CA . VAL A 1 97 ? -7.081 -4.614 5.623 1.00 74.69 97 VAL A CA 1
ATOM 691 C C . VAL A 1 97 ? -5.559 -4.594 5.452 1.00 74.69 97 VAL A C 1
ATOM 693 O O . VAL A 1 97 ? -5.055 -4.346 4.354 1.00 74.69 97 VAL A O 1
ATOM 696 N N . LEU A 1 98 ? -4.810 -4.913 6.508 1.00 78.25 98 LEU A N 1
ATOM 697 C CA . LEU A 1 98 ? -3.352 -5.009 6.462 1.00 78.25 98 LEU A CA 1
ATOM 698 C C . LEU A 1 98 ? -2.891 -6.145 5.543 1.00 78.25 98 LEU A C 1
ATOM 700 O O . LEU A 1 98 ? -1.940 -5.947 4.793 1.00 78.25 98 LEU A O 1
ATOM 704 N N . ALA A 1 99 ? -3.576 -7.290 5.523 1.00 77.06 99 ALA A N 1
ATOM 705 C CA . ALA A 1 99 ? -3.277 -8.402 4.622 1.00 77.06 99 ALA A CA 1
ATOM 706 C C . ALA A 1 99 ? -3.446 -8.002 3.149 1.00 77.06 99 ALA A C 1
ATOM 708 O O . ALA A 1 99 ? -2.567 -8.289 2.335 1.00 77.06 99 ALA A O 1
ATOM 709 N N . VAL A 1 100 ? -4.512 -7.268 2.808 1.00 76.38 100 VAL A N 1
ATOM 710 C CA . VAL A 1 100 ? -4.669 -6.666 1.472 1.00 76.38 100 VAL A CA 1
ATOM 711 C C . VAL A 1 100 ? -3.504 -5.716 1.175 1.00 76.38 100 VAL A C 1
ATOM 713 O O . VAL A 1 100 ? -2.914 -5.784 0.096 1.00 76.38 100 VAL A O 1
ATOM 716 N N . GLY A 1 101 ? -3.106 -4.893 2.150 1.00 74.69 101 GLY A N 1
ATOM 717 C CA . GLY A 1 101 ? -1.924 -4.034 2.057 1.00 74.69 101 GLY A CA 1
ATOM 718 C C . GLY A 1 101 ? -0.635 -4.807 1.751 1.00 74.69 101 GLY A C 1
ATOM 719 O O . GLY A 1 101 ? 0.115 -4.406 0.863 1.00 74.69 101 GLY A O 1
ATOM 720 N N . VAL A 1 102 ? -0.399 -5.946 2.413 1.00 72.44 102 VAL A N 1
ATOM 721 C CA . VAL A 1 102 ? 0.761 -6.821 2.155 1.00 72.44 102 VAL A CA 1
ATOM 722 C C . VAL A 1 102 ? 0.735 -7.365 0.731 1.00 72.44 102 VAL A C 1
ATOM 724 O O . VAL A 1 102 ? 1.771 -7.361 0.070 1.00 72.44 102 VAL A O 1
ATOM 727 N N . VAL A 1 103 ? -0.425 -7.800 0.230 1.00 72.62 103 VAL A N 1
ATOM 728 C CA . VAL A 1 103 ? -0.558 -8.310 -1.146 1.00 72.62 103 VAL A CA 1
ATOM 729 C C . VAL A 1 103 ? -0.228 -7.220 -2.162 1.00 72.62 103 VAL A C 1
ATOM 731 O O . VAL A 1 103 ? 0.590 -7.442 -3.056 1.00 72.62 103 VAL A O 1
ATOM 734 N N . VAL A 1 104 ? -0.802 -6.025 -2.003 1.00 75.19 104 VAL A N 1
ATOM 735 C CA . VAL A 1 104 ? -0.504 -4.869 -2.865 1.00 75.19 104 VAL A CA 1
ATOM 736 C C . VAL A 1 104 ? 0.991 -4.569 -2.851 1.00 75.19 104 VAL A C 1
ATOM 738 O O . VAL A 1 104 ? 1.612 -4.360 -3.892 1.00 75.19 104 VAL A O 1
ATOM 741 N N . LEU A 1 105 ? 1.598 -4.604 -1.674 1.00 68.88 105 LEU A N 1
ATOM 742 C CA . LEU A 1 105 ? 2.993 -4.254 -1.500 1.00 68.88 105 LEU A CA 1
ATOM 743 C C . LEU A 1 105 ? 3.950 -5.338 -2.033 1.00 68.88 105 LEU A C 1
ATOM 745 O O . LEU A 1 105 ? 4.986 -5.019 -2.619 1.00 68.88 105 LEU A O 1
ATOM 749 N N . ALA A 1 106 ? 3.569 -6.613 -1.944 1.00 68.62 106 ALA A N 1
ATOM 750 C CA . ALA A 1 106 ? 4.263 -7.717 -2.598 1.00 68.62 106 ALA A CA 1
ATOM 751 C C . ALA A 1 106 ? 4.224 -7.585 -4.130 1.00 68.62 106 ALA A C 1
ATOM 753 O O . ALA A 1 106 ? 5.232 -7.838 -4.792 1.00 68.62 106 ALA A O 1
ATOM 754 N N . LEU A 1 107 ? 3.099 -7.145 -4.702 1.00 69.88 107 LEU A N 1
ATOM 755 C CA . LEU A 1 107 ? 2.995 -6.860 -6.137 1.00 69.88 107 LEU A CA 1
ATOM 756 C C . LEU A 1 107 ? 3.909 -5.696 -6.546 1.00 69.88 107 LEU A C 1
ATOM 758 O O . LEU A 1 107 ? 4.613 -5.794 -7.551 1.00 69.88 107 LEU A O 1
ATOM 762 N N . VAL A 1 108 ? 3.978 -4.632 -5.740 1.00 69.88 108 VAL A N 1
ATOM 763 C CA . VAL A 1 108 ? 4.906 -3.507 -5.964 1.00 69.88 108 VAL A CA 1
ATOM 764 C C . VAL A 1 108 ? 6.364 -3.977 -5.953 1.00 69.88 108 VAL A C 1
ATOM 766 O O . VAL A 1 108 ? 7.142 -3.603 -6.833 1.00 69.88 108 VAL A O 1
ATOM 769 N N . LEU A 1 109 ? 6.741 -4.844 -5.012 1.00 64.94 109 LEU A N 1
ATOM 770 C CA . LEU A 1 109 ? 8.089 -5.414 -4.946 1.00 64.94 109 LEU A CA 1
ATOM 771 C C . LEU A 1 109 ? 8.404 -6.329 -6.138 1.00 64.94 109 LEU A C 1
ATOM 773 O O . LEU A 1 109 ? 9.520 -6.289 -6.653 1.00 64.94 109 LEU A O 1
ATOM 777 N N . GLN A 1 110 ? 7.439 -7.108 -6.633 1.00 68.62 110 GLN A N 1
ATOM 778 C CA . GLN A 1 110 ? 7.616 -7.899 -7.857 1.00 68.62 110 GLN A CA 1
ATOM 779 C C . GLN A 1 110 ? 7.872 -7.006 -9.077 1.00 68.62 110 GLN A C 1
ATOM 781 O O . GLN A 1 110 ? 8.781 -7.281 -9.864 1.00 68.62 110 GLN A O 1
ATOM 786 N N . VAL A 1 111 ? 7.136 -5.896 -9.202 1.00 69.75 111 VAL A N 1
ATOM 787 C CA . VAL A 1 111 ? 7.376 -4.886 -10.245 1.00 69.75 111 VAL A CA 1
ATOM 788 C C . VAL A 1 111 ? 8.771 -4.274 -10.101 1.00 69.75 111 VAL A C 1
ATOM 790 O O . VAL A 1 111 ? 9.451 -4.100 -11.113 1.00 69.75 111 VAL A O 1
ATOM 793 N N . ALA A 1 112 ? 9.230 -4.015 -8.873 1.00 67.75 112 ALA A N 1
ATOM 794 C CA . ALA A 1 112 ? 10.564 -3.487 -8.578 1.00 67.75 112 ALA A CA 1
ATOM 795 C C . ALA A 1 112 ? 11.690 -4.450 -8.985 1.00 67.75 112 ALA A C 1
ATOM 797 O O . ALA A 1 112 ? 12.657 -4.052 -9.638 1.00 67.75 112 ALA A O 1
ATOM 798 N N . LEU A 1 113 ? 11.557 -5.730 -8.626 1.00 68.00 113 LEU A N 1
ATOM 799 C CA . LEU A 1 113 ? 12.515 -6.776 -8.981 1.00 68.00 113 LEU A CA 1
ATOM 800 C C . LEU A 1 113 ? 12.587 -6.947 -10.497 1.00 68.00 113 LEU A C 1
ATOM 802 O O . LEU A 1 113 ? 13.678 -6.984 -11.065 1.00 68.00 113 LEU A O 1
ATOM 806 N N . ALA A 1 114 ? 11.434 -6.981 -11.164 1.00 70.06 114 ALA A N 1
ATOM 807 C CA . ALA A 1 114 ? 11.365 -7.059 -12.613 1.00 70.06 114 ALA A CA 1
ATOM 808 C C . ALA A 1 114 ? 11.965 -5.810 -13.291 1.00 70.06 114 ALA A C 1
ATOM 810 O O . ALA A 1 114 ? 12.727 -5.966 -14.244 1.00 70.06 114 ALA A O 1
ATOM 811 N N . ALA A 1 115 ? 11.741 -4.600 -12.757 1.00 65.88 115 ALA A N 1
ATOM 812 C CA . ALA A 1 115 ? 12.372 -3.364 -13.242 1.00 65.88 115 ALA A CA 1
ATOM 813 C C . ALA A 1 115 ? 13.901 -3.443 -13.140 1.00 65.88 115 ALA A C 1
ATOM 815 O O . ALA A 1 115 ? 14.620 -3.138 -14.094 1.00 65.88 115 ALA A O 1
ATOM 816 N N . GLY A 1 116 ? 14.412 -3.896 -11.992 1.00 64.56 116 GLY A N 1
ATOM 817 C CA . GLY A 1 116 ? 15.845 -4.045 -11.748 1.00 64.56 116 GLY A CA 1
ATOM 818 C C . GLY A 1 116 ? 16.490 -5.090 -12.660 1.00 64.56 116 GLY A C 1
ATOM 819 O O . GLY A 1 116 ? 17.571 -4.856 -13.207 1.00 64.56 116 GLY A O 1
ATOM 820 N N . LEU A 1 117 ? 15.814 -6.222 -12.878 1.00 70.06 117 LEU A N 1
ATOM 821 C CA . LEU A 1 117 ? 16.247 -7.255 -13.820 1.00 70.06 117 LEU A CA 1
ATOM 822 C C . LEU A 1 117 ? 16.268 -6.727 -15.257 1.00 70.06 117 LEU A C 1
ATOM 824 O O . LEU A 1 117 ? 17.264 -6.910 -15.951 1.00 70.06 117 LEU A O 1
ATOM 828 N N . VAL A 1 118 ? 15.232 -6.001 -15.674 1.00 69.00 118 VAL A N 1
ATOM 829 C CA . VAL A 1 118 ? 15.146 -5.357 -16.991 1.00 69.00 118 VAL A CA 1
ATOM 830 C C . VAL A 1 118 ? 16.254 -4.320 -17.187 1.00 69.00 118 VAL A C 1
ATOM 832 O O . VAL A 1 118 ? 16.935 -4.339 -18.212 1.00 69.00 118 VAL A O 1
ATOM 835 N N . ALA A 1 119 ? 16.514 -3.459 -16.200 1.00 67.44 119 ALA A N 1
ATOM 836 C CA . ALA A 1 119 ? 17.610 -2.491 -16.252 1.00 67.44 119 ALA A CA 1
ATOM 837 C C . ALA A 1 119 ? 18.977 -3.184 -16.384 1.00 67.44 119 ALA A C 1
ATOM 839 O O . ALA A 1 119 ? 19.814 -2.789 -17.202 1.00 67.44 119 ALA A O 1
ATOM 840 N N . ARG A 1 120 ? 19.197 -4.250 -15.605 1.00 69.06 120 ARG A N 1
ATOM 841 C CA . ARG A 1 120 ? 20.424 -5.055 -15.638 1.00 69.06 120 ARG A CA 1
ATOM 842 C C . ARG A 1 120 ? 20.603 -5.773 -16.973 1.00 69.06 120 ARG A C 1
ATOM 844 O O . ARG A 1 120 ? 21.730 -5.839 -17.468 1.00 69.06 120 ARG A O 1
ATOM 851 N N . GLU A 1 121 ? 19.533 -6.292 -17.558 1.00 69.38 121 GLU A N 1
ATOM 852 C CA . GLU A 1 121 ? 19.585 -7.055 -18.804 1.00 69.38 121 GLU A CA 1
ATOM 853 C C . GLU A 1 121 ? 19.769 -6.134 -20.018 1.00 69.38 121 GLU A C 1
ATOM 855 O O . GLU A 1 121 ? 20.673 -6.368 -20.824 1.00 69.38 121 GLU A O 1
ATOM 860 N N . LEU A 1 122 ? 19.059 -4.998 -20.070 1.00 66.25 122 LEU A N 1
ATOM 861 C CA . LEU A 1 122 ? 19.346 -3.894 -20.999 1.00 66.25 122 LEU A CA 1
ATOM 862 C C . LEU A 1 122 ? 20.809 -3.435 -20.891 1.00 66.25 122 LEU A C 1
ATOM 864 O O . LEU A 1 122 ? 21.439 -3.091 -21.896 1.00 66.25 122 LEU A O 1
ATOM 868 N N . TRP A 1 123 ? 21.379 -3.462 -19.682 1.00 65.75 123 TRP A N 1
ATOM 869 C CA . TRP A 1 123 ? 22.781 -3.130 -19.464 1.00 65.75 123 TRP A CA 1
ATOM 870 C C . TRP A 1 123 ? 23.764 -4.233 -19.882 1.00 65.75 123 TRP A C 1
ATOM 872 O O . TRP A 1 123 ? 24.875 -3.911 -20.304 1.00 65.75 123 TRP A O 1
ATOM 882 N N . ARG A 1 124 ? 23.430 -5.521 -19.772 1.00 69.56 124 ARG A N 1
ATOM 883 C CA . ARG A 1 124 ? 24.371 -6.622 -20.059 1.00 69.56 124 ARG A CA 1
ATOM 884 C C . ARG A 1 124 ? 24.275 -7.152 -21.482 1.00 69.56 124 ARG A C 1
ATOM 886 O O . ARG A 1 124 ? 25.311 -7.383 -22.102 1.00 69.56 124 ARG A O 1
ATOM 893 N N . SER A 1 125 ? 23.071 -7.343 -22.007 1.00 61.03 125 SER A N 1
ATOM 894 C CA . SER A 1 125 ? 22.863 -7.930 -23.326 1.00 61.03 125 SER A CA 1
ATOM 895 C C . SER A 1 125 ? 21.486 -7.547 -23.875 1.00 61.03 125 SER A C 1
ATOM 897 O O . SER A 1 125 ? 20.482 -8.128 -23.472 1.00 61.03 125 SER A O 1
ATOM 899 N N . PRO A 1 126 ? 21.395 -6.659 -24.880 1.00 56.91 126 PRO A N 1
ATOM 900 C CA . PRO A 1 126 ? 20.112 -6.304 -25.491 1.00 56.91 126 PRO A CA 1
ATOM 901 C C . PRO A 1 126 ? 19.454 -7.470 -26.261 1.00 56.91 126 PRO A C 1
ATOM 903 O O . PRO A 1 126 ? 18.467 -7.262 -26.958 1.00 56.91 126 PRO A O 1
ATOM 906 N N . ARG A 1 127 ? 20.001 -8.700 -26.221 1.00 53.09 127 ARG A N 1
ATOM 907 C CA . ARG A 1 127 ? 19.656 -9.817 -27.120 1.00 53.09 127 ARG A CA 1
ATOM 908 C C . ARG A 1 127 ? 18.284 -10.465 -26.897 1.00 53.09 127 ARG A C 1
ATOM 910 O O . ARG A 1 127 ? 17.733 -10.921 -27.895 1.00 53.09 127 ARG A O 1
ATOM 917 N N . ARG A 1 128 ? 17.689 -10.425 -25.698 1.00 55.09 128 ARG A N 1
ATOM 918 C CA . ARG A 1 128 ? 16.363 -11.021 -25.403 1.00 55.09 128 ARG A CA 1
ATOM 919 C C . ARG A 1 128 ? 15.259 -9.962 -25.321 1.00 55.09 128 ARG A C 1
ATOM 921 O O . ARG A 1 128 ? 14.888 -9.532 -24.238 1.00 55.09 128 ARG A O 1
ATOM 928 N N . VAL A 1 129 ? 14.756 -9.518 -26.470 1.00 57.03 129 VAL A N 1
ATOM 929 C CA . VAL A 1 129 ? 13.900 -8.320 -26.573 1.00 57.03 129 VAL A CA 1
ATOM 930 C C . VAL A 1 129 ? 12.419 -8.572 -26.232 1.00 57.03 129 VAL A C 1
ATOM 932 O O . VAL A 1 129 ? 11.754 -7.672 -25.730 1.00 57.03 129 VAL A O 1
ATOM 935 N N . GLU A 1 130 ? 11.913 -9.792 -26.420 1.00 61.31 130 GLU A N 1
ATOM 936 C CA . GLU A 1 130 ? 10.480 -10.111 -26.262 1.00 61.31 130 GLU A CA 1
ATOM 937 C C . GLU A 1 130 ? 9.973 -9.947 -24.818 1.00 61.31 130 GLU A C 1
ATOM 939 O O . GLU A 1 130 ? 8.966 -9.284 -24.583 1.00 61.31 130 GLU A O 1
ATOM 944 N N . TRP A 1 131 ? 10.719 -10.437 -23.823 1.00 62.47 131 TRP A N 1
ATOM 945 C CA . TRP A 1 131 ? 10.349 -10.303 -22.404 1.00 62.47 131 TRP A CA 1
ATOM 946 C C . TRP A 1 131 ? 10.293 -8.845 -21.918 1.00 62.47 131 TRP A C 1
ATOM 948 O O . TRP A 1 131 ? 9.487 -8.504 -21.055 1.00 62.47 131 TRP A O 1
ATOM 958 N N . HIS A 1 132 ? 11.105 -7.963 -22.507 1.00 64.62 132 HIS A N 1
ATOM 959 C CA . HIS A 1 132 ? 11.132 -6.539 -22.164 1.00 64.62 132 HIS A CA 1
ATOM 960 C C . HIS A 1 132 ? 9.890 -5.799 -22.678 1.00 64.62 132 HIS A C 1
ATOM 962 O O . HIS A 1 132 ? 9.446 -4.836 -22.054 1.00 64.62 132 HIS A O 1
ATOM 968 N N . GLN A 1 133 ? 9.313 -6.255 -23.794 1.00 62.44 133 GLN A N 1
ATOM 969 C CA . GLN A 1 133 ? 8.073 -5.704 -24.345 1.00 62.44 133 GLN A CA 1
ATOM 970 C C . GLN A 1 133 ? 6.856 -6.127 -23.527 1.00 62.44 133 GLN A C 1
ATOM 972 O O . GLN A 1 133 ? 5.997 -5.291 -23.260 1.00 62.44 133 GLN A O 1
ATOM 977 N N . VAL A 1 134 ? 6.815 -7.388 -23.080 1.00 65.50 134 VAL A N 1
ATOM 978 C CA . VAL A 1 134 ? 5.762 -7.892 -22.184 1.00 65.50 134 VAL A CA 1
ATOM 979 C C . VAL A 1 134 ? 5.791 -7.139 -20.854 1.00 65.50 134 VAL A C 1
ATOM 981 O O . VAL A 1 134 ? 4.756 -6.657 -20.404 1.00 65.50 134 VAL A O 1
ATOM 984 N N . TYR A 1 135 ? 6.976 -6.947 -20.267 1.00 69.19 135 TYR A N 1
ATOM 985 C CA . TYR A 1 135 ? 7.129 -6.169 -19.038 1.00 69.19 135 TYR A CA 1
ATOM 986 C C . TYR A 1 135 ? 6.758 -4.688 -19.222 1.00 69.19 135 TYR A C 1
ATOM 988 O O . TYR A 1 135 ? 5.950 -4.158 -18.463 1.00 69.19 135 TYR A O 1
ATOM 996 N N . GLY A 1 136 ? 7.297 -4.020 -20.249 1.00 62.59 136 GLY A N 1
ATOM 997 C CA . GLY A 1 136 ? 6.990 -2.612 -20.523 1.00 62.59 136 GLY A CA 1
ATOM 998 C C . GLY A 1 136 ? 5.504 -2.376 -20.815 1.00 62.59 136 GLY A C 1
ATOM 999 O O . GLY A 1 136 ? 4.932 -1.399 -20.333 1.00 62.59 136 GLY A O 1
ATOM 1000 N N . GLY A 1 137 ? 4.867 -3.299 -21.543 1.00 67.00 137 GLY A N 1
ATOM 1001 C CA . GLY A 1 137 ? 3.427 -3.294 -21.804 1.00 67.00 137 GLY A CA 1
ATOM 1002 C C . GLY A 1 137 ? 2.592 -3.528 -2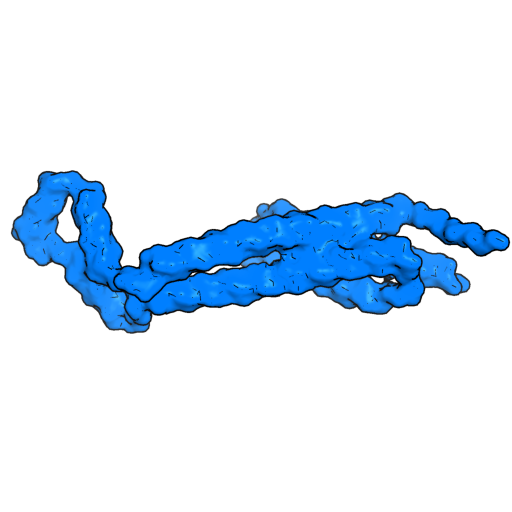0.552 1.00 67.00 137 GLY A C 1
ATOM 1003 O O . GLY A 1 137 ? 1.628 -2.802 -20.328 1.00 67.00 137 GLY A O 1
ATOM 1004 N N . PHE A 1 138 ? 2.991 -4.471 -19.699 1.00 71.81 138 PHE A N 1
ATOM 1005 C CA . PHE A 1 138 ? 2.340 -4.709 -18.413 1.00 71.81 138 PHE A CA 1
ATOM 1006 C C . PHE A 1 138 ? 2.401 -3.470 -17.509 1.00 71.81 138 PHE A C 1
ATOM 1008 O O . PHE A 1 138 ? 1.367 -3.015 -17.027 1.00 71.81 138 PHE A O 1
ATOM 1015 N N . VAL A 1 139 ? 3.580 -2.864 -17.336 1.00 68.69 139 VAL A N 1
ATOM 1016 C CA . VAL A 1 139 ? 3.760 -1.679 -16.477 1.00 68.69 139 VAL A CA 1
ATOM 1017 C C . VAL A 1 139 ? 2.979 -0.472 -17.007 1.00 68.69 139 VAL A C 1
ATOM 1019 O O . VAL A 1 139 ? 2.304 0.209 -16.235 1.00 68.69 139 VAL A O 1
ATOM 1022 N N . ALA A 1 140 ? 3.011 -0.228 -18.321 1.00 63.84 140 ALA A N 1
ATOM 1023 C CA . ALA A 1 140 ? 2.219 0.836 -18.937 1.00 63.84 140 ALA A CA 1
ATOM 1024 C C . ALA A 1 140 ? 0.706 0.575 -18.814 1.00 63.84 140 ALA A C 1
ATOM 1026 O O . ALA A 1 140 ? -0.058 1.501 -18.544 1.00 63.84 140 ALA A O 1
ATOM 1027 N N . GLY A 1 141 ? 0.274 -0.680 -18.961 1.00 65.75 141 GLY A N 1
ATOM 1028 C CA . GLY A 1 141 ? -1.121 -1.090 -18.806 1.00 65.75 141 GLY A CA 1
ATOM 1029 C C . GLY A 1 141 ? -1.641 -0.905 -17.380 1.00 65.75 141 GLY A C 1
ATOM 1030 O O . GLY A 1 141 ? -2.715 -0.339 -17.196 1.00 65.75 141 GLY A O 1
ATOM 1031 N N . VAL A 1 142 ? -0.863 -1.304 -16.369 1.00 72.56 142 VAL A N 1
ATOM 1032 C CA . VAL A 1 142 ? -1.201 -1.104 -14.947 1.00 72.56 142 VAL A CA 1
ATOM 1033 C C . VAL A 1 142 ? -1.302 0.384 -14.610 1.00 72.56 142 VAL A C 1
ATOM 1035 O O . VAL A 1 142 ? -2.240 0.799 -13.935 1.00 72.56 142 VAL A O 1
ATOM 1038 N N . ALA A 1 143 ? -0.379 1.204 -15.117 1.00 66.44 143 ALA A N 1
ATOM 1039 C CA . ALA A 1 143 ? -0.414 2.651 -14.932 1.00 66.44 143 ALA A CA 1
ATOM 1040 C C . ALA A 1 143 ? -1.673 3.296 -15.536 1.00 66.44 143 ALA A C 1
ATOM 1042 O O . ALA A 1 143 ? -2.327 4.108 -14.882 1.00 66.44 143 ALA A O 1
ATOM 1043 N N . LEU A 1 144 ? -2.033 2.916 -16.766 1.00 68.06 144 LEU A N 1
ATOM 1044 C CA . LEU A 1 144 ? -3.225 3.421 -17.451 1.00 68.06 144 LEU A CA 1
ATOM 1045 C C . LEU A 1 144 ? -4.519 2.974 -16.765 1.00 68.06 144 LEU A C 1
ATOM 1047 O O . LEU A 1 144 ? -5.406 3.799 -16.560 1.00 68.06 144 LEU A O 1
ATOM 1051 N N . LEU A 1 145 ? -4.612 1.704 -16.363 1.00 66.75 145 LEU A N 1
ATOM 1052 C CA . LEU A 1 145 ? -5.745 1.196 -15.585 1.00 66.75 145 LEU A CA 1
ATOM 1053 C C . LEU A 1 145 ? -5.876 1.925 -14.249 1.00 66.75 145 LEU A C 1
ATOM 1055 O O . LEU A 1 145 ? -6.973 2.334 -13.884 1.00 66.75 145 LEU A O 1
ATOM 1059 N N . GLY A 1 146 ? -4.765 2.146 -13.546 1.00 59.34 146 GLY A N 1
ATOM 1060 C CA . GLY A 1 146 ? -4.763 2.902 -12.297 1.00 59.34 146 GLY A CA 1
ATOM 1061 C C . GLY A 1 146 ? -5.273 4.332 -12.480 1.00 59.34 146 GLY A C 1
ATOM 1062 O O . GLY A 1 146 ? -6.067 4.801 -11.670 1.00 59.34 146 GLY A O 1
ATOM 1063 N N . LEU A 1 147 ? -4.857 5.020 -13.550 1.00 65.94 147 LEU A N 1
ATOM 1064 C CA . LEU A 1 147 ? -5.317 6.382 -13.849 1.00 65.94 147 LEU A CA 1
ATOM 1065 C C . LEU A 1 147 ? -6.809 6.413 -14.192 1.00 65.94 147 LEU A C 1
ATOM 1067 O O . LEU A 1 147 ? -7.509 7.333 -13.778 1.00 65.94 147 LEU A O 1
ATOM 1071 N N . LEU A 1 148 ? -7.296 5.396 -14.909 1.00 65.12 148 LEU A N 1
ATOM 1072 C CA . LEU A 1 148 ? -8.709 5.245 -15.244 1.00 65.12 148 LEU A CA 1
ATOM 1073 C C . LEU A 1 148 ? -9.564 5.029 -13.986 1.00 65.12 148 LEU A C 1
ATOM 1075 O O . LEU A 1 148 ? -10.596 5.673 -13.831 1.00 65.12 148 LEU A O 1
ATOM 1079 N N . VAL A 1 149 ? -9.118 4.154 -13.078 1.00 66.88 149 VAL A N 1
ATOM 1080 C CA . VAL A 1 149 ? -9.825 3.834 -11.827 1.00 66.88 149 VAL A CA 1
ATOM 1081 C C . VAL A 1 149 ? -9.828 5.018 -10.861 1.00 66.88 149 VAL A C 1
ATOM 1083 O O . VAL A 1 149 ? -10.848 5.279 -10.232 1.00 66.88 149 VAL A O 1
ATOM 1086 N N . LEU A 1 150 ? -8.717 5.757 -10.749 1.00 67.75 150 LEU A N 1
ATOM 1087 C CA . LEU A 1 150 ? -8.664 6.945 -9.891 1.00 67.75 150 LEU A CA 1
ATOM 1088 C C . LEU A 1 150 ? -9.474 8.124 -10.445 1.00 67.75 150 LEU A C 1
ATOM 1090 O O . LEU A 1 150 ? -9.775 9.044 -9.689 1.00 67.75 150 LEU A O 1
ATOM 1094 N N . GLY A 1 151 ? -9.765 8.146 -11.751 1.00 62.75 151 GLY A N 1
ATOM 1095 C CA . GLY A 1 151 ? -10.490 9.240 -12.404 1.00 62.75 151 GLY A CA 1
ATOM 1096 C C . GLY A 1 151 ? -9.794 10.607 -12.313 1.00 62.75 151 GLY A C 1
ATOM 1097 O O . GLY A 1 151 ? -10.411 11.625 -12.618 1.00 62.75 151 GLY A O 1
ATOM 1098 N N . ALA A 1 152 ? -8.528 10.650 -11.886 1.00 64.56 152 ALA A N 1
ATOM 1099 C CA . ALA A 1 152 ? -7.788 11.875 -11.608 1.00 64.56 152 ALA A CA 1
ATOM 1100 C C . ALA A 1 152 ? -6.296 11.734 -11.968 1.00 64.56 152 ALA A C 1
ATOM 1102 O O . ALA A 1 152 ? -5.735 10.635 -11.868 1.00 64.56 152 ALA A O 1
ATOM 1103 N N . PRO A 1 153 ? -5.618 12.836 -12.354 1.00 69.06 153 PRO A N 1
ATOM 1104 C CA . PRO A 1 153 ? -4.189 12.815 -12.640 1.00 69.06 153 PRO A CA 1
ATOM 1105 C C . PRO A 1 153 ? -3.399 12.389 -11.399 1.00 69.06 153 PRO A C 1
ATOM 1107 O O . PRO A 1 153 ? -3.450 13.045 -10.361 1.00 69.06 153 PRO A O 1
ATOM 1110 N N . ASN A 1 154 ? -2.635 11.303 -11.514 1.00 72.94 154 ASN A N 1
ATOM 1111 C CA . ASN A 1 154 ? -1.784 10.803 -10.440 1.00 72.94 154 ASN A CA 1
ATOM 1112 C C . ASN A 1 154 ? -0.332 10.722 -10.921 1.00 72.94 154 ASN A C 1
ATOM 1114 O O . ASN A 1 154 ? -0.011 9.976 -11.848 1.00 72.94 154 ASN A O 1
ATOM 1118 N N . LEU A 1 155 ? 0.546 11.495 -10.274 1.00 72.81 155 LEU A N 1
ATOM 1119 C CA . LEU A 1 155 ? 1.958 11.628 -10.643 1.00 72.81 155 LEU A CA 1
ATOM 1120 C C . LEU A 1 155 ? 2.686 10.275 -10.666 1.00 72.81 155 LEU A C 1
ATOM 1122 O O . LEU A 1 155 ? 3.444 9.999 -11.592 1.00 72.81 155 LEU A O 1
ATOM 1126 N N . TRP A 1 156 ? 2.433 9.415 -9.678 1.00 67.88 156 TRP A N 1
ATOM 1127 C CA . TRP A 1 156 ? 3.086 8.110 -9.569 1.00 67.88 156 TRP A CA 1
ATOM 1128 C C . TRP A 1 156 ? 2.681 7.172 -10.697 1.00 67.88 156 TRP A C 1
ATOM 1130 O O . TRP A 1 156 ? 3.533 6.514 -11.294 1.00 67.88 156 TRP A O 1
ATOM 1140 N N . LEU A 1 157 ? 1.393 7.158 -11.032 1.00 68.88 157 LEU A N 1
ATOM 1141 C CA . LEU A 1 157 ? 0.888 6.363 -12.144 1.00 68.88 157 LEU A CA 1
ATOM 1142 C C . LEU A 1 157 ? 1.378 6.914 -13.491 1.00 68.88 157 LEU A C 1
ATOM 1144 O O . LEU A 1 157 ? 1.779 6.139 -14.355 1.00 68.88 157 LEU A O 1
ATOM 1148 N N . GLY A 1 158 ? 1.460 8.238 -13.650 1.00 71.44 158 GLY A N 1
ATOM 1149 C CA . GLY A 1 158 ? 2.062 8.866 -14.830 1.00 71.44 158 GLY A CA 1
ATOM 1150 C C . GLY A 1 158 ? 3.538 8.492 -15.021 1.00 71.44 158 GLY A C 1
ATOM 1151 O O . GLY A 1 158 ? 3.950 8.136 -16.126 1.00 71.44 158 GLY A O 1
ATOM 1152 N N . LEU A 1 159 ? 4.327 8.500 -13.941 1.00 74.25 159 LEU A N 1
ATOM 1153 C CA . LEU A 1 159 ? 5.735 8.089 -13.958 1.00 74.25 159 LEU A CA 1
ATOM 1154 C C . LEU A 1 159 ? 5.897 6.598 -14.281 1.00 74.25 159 LEU A C 1
ATOM 1156 O O . LEU A 1 159 ? 6.726 6.249 -15.120 1.00 74.25 159 LEU A O 1
ATOM 1160 N N . LEU A 1 160 ? 5.084 5.723 -13.682 1.00 72.06 160 LEU A N 1
ATOM 1161 C CA . LEU A 1 160 ? 5.048 4.293 -14.016 1.00 72.06 160 LEU A CA 1
ATO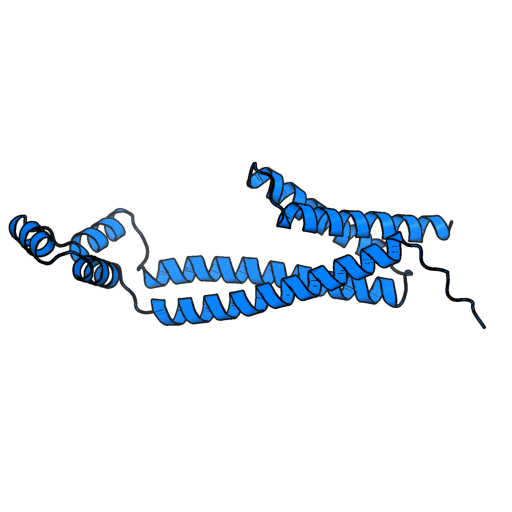M 1162 C C . LEU A 1 160 ? 4.737 4.071 -15.501 1.00 72.06 160 LEU A C 1
ATOM 1164 O O . LEU A 1 160 ? 5.442 3.320 -16.177 1.00 72.06 160 LEU A O 1
ATOM 1168 N N . GLY A 1 161 ? 3.736 4.778 -16.031 1.00 70.25 161 GLY A N 1
ATOM 1169 C CA . GLY A 1 161 ? 3.383 4.734 -17.448 1.00 70.25 161 GLY A CA 1
ATOM 1170 C C . GLY A 1 161 ? 4.541 5.167 -18.346 1.00 70.25 161 GLY A C 1
ATOM 1171 O O . GLY A 1 161 ? 4.869 4.473 -19.310 1.00 70.25 161 GLY A O 1
ATOM 1172 N N . ALA A 1 162 ? 5.223 6.260 -17.996 1.00 76.56 162 ALA A N 1
ATOM 1173 C CA . ALA A 1 162 ? 6.394 6.742 -18.724 1.00 76.56 162 ALA A CA 1
ATOM 1174 C C . ALA A 1 162 ? 7.544 5.720 -18.724 1.00 76.56 162 ALA A C 1
ATOM 1176 O O . ALA A 1 162 ? 8.149 5.482 -19.770 1.00 76.56 162 ALA A O 1
ATOM 1177 N N . VAL A 1 163 ? 7.818 5.061 -17.591 1.00 75.31 163 VAL A N 1
ATOM 1178 C CA . VAL A 1 163 ? 8.831 3.993 -17.497 1.00 75.31 163 VAL A CA 1
ATOM 1179 C C . VAL A 1 163 ? 8.465 2.807 -18.397 1.00 75.31 163 VAL A C 1
ATOM 1181 O O . VAL A 1 163 ? 9.314 2.318 -19.151 1.00 75.31 163 VAL A O 1
ATOM 1184 N N . GLY A 1 164 ? 7.202 2.368 -18.378 1.00 70.81 164 GLY A N 1
ATOM 1185 C CA . GLY A 1 164 ? 6.709 1.286 -19.237 1.00 70.81 164 GLY A CA 1
ATOM 1186 C C . GLY A 1 164 ? 6.853 1.609 -20.729 1.00 70.81 164 GLY A C 1
ATOM 1187 O O . GLY A 1 164 ? 7.403 0.813 -21.497 1.00 70.81 164 GLY A O 1
ATOM 1188 N N . LEU A 1 165 ? 6.460 2.821 -21.132 1.00 74.75 165 LEU A N 1
ATOM 1189 C CA . LEU A 1 165 ? 6.575 3.306 -22.511 1.00 74.75 165 LEU A CA 1
ATOM 1190 C C . LEU A 1 165 ? 8.032 3.436 -22.970 1.00 74.75 165 LEU A C 1
ATOM 1192 O O . LEU A 1 165 ? 8.372 2.977 -24.061 1.00 74.75 165 LEU A O 1
ATOM 1196 N N . LEU A 1 166 ? 8.917 3.996 -22.141 1.00 75.19 166 LEU A N 1
ATOM 1197 C CA . LEU A 1 166 ? 10.349 4.090 -22.450 1.00 75.19 166 LEU A CA 1
ATOM 1198 C C . LEU A 1 166 ? 10.968 2.705 -22.675 1.00 75.19 166 LEU A C 1
ATOM 1200 O O . LEU A 1 166 ? 11.773 2.522 -23.591 1.00 75.19 166 LEU A O 1
ATOM 1204 N N . THR A 1 167 ? 10.549 1.713 -21.890 1.00 73.81 167 THR A N 1
ATOM 1205 C CA . THR A 1 167 ? 11.006 0.321 -22.010 1.00 73.81 167 THR A CA 1
ATOM 1206 C C . THR A 1 167 ? 10.516 -0.330 -23.312 1.00 73.81 167 THR A C 1
ATOM 1208 O O . THR A 1 167 ? 11.279 -1.012 -24.006 1.00 73.81 167 THR A O 1
ATOM 1211 N N . LEU A 1 168 ? 9.271 -0.062 -23.712 1.00 74.25 168 LEU A N 1
ATOM 1212 C CA . LEU A 1 168 ? 8.695 -0.485 -24.995 1.00 74.25 168 LEU A CA 1
ATOM 1213 C C . LEU A 1 168 ? 9.401 0.150 -26.203 1.00 74.25 168 LEU A C 1
ATOM 1215 O O . LEU A 1 168 ? 9.721 -0.536 -27.173 1.00 74.25 168 LEU A O 1
ATOM 1219 N N . VAL A 1 169 ? 9.677 1.453 -26.156 1.00 76.69 169 VAL A N 1
ATOM 1220 C CA . VAL A 1 169 ? 10.350 2.155 -27.259 1.00 76.69 169 VAL A CA 1
ATOM 1221 C C . VAL A 1 169 ? 11.799 1.683 -27.394 1.00 76.69 169 VAL A C 1
ATOM 1223 O O . VAL A 1 169 ? 12.239 1.362 -28.500 1.00 76.69 169 VAL A O 1
ATOM 1226 N N . ALA A 1 170 ? 12.529 1.568 -26.281 1.00 70.31 170 ALA A N 1
ATOM 1227 C CA . ALA A 1 170 ? 13.914 1.098 -26.283 1.00 70.31 170 ALA A CA 1
ATOM 1228 C C . ALA A 1 170 ? 14.040 -0.338 -26.821 1.00 70.31 170 ALA A C 1
ATOM 1230 O O . ALA A 1 170 ? 14.945 -0.635 -27.604 1.00 70.31 170 ALA A O 1
ATOM 1231 N N . SER A 1 171 ? 13.110 -1.224 -26.453 1.00 69.06 171 SER A N 1
ATOM 1232 C CA . SER A 1 171 ? 13.080 -2.602 -26.954 1.00 69.06 171 SER A CA 1
ATOM 1233 C C . SER A 1 171 ? 12.757 -2.666 -28.453 1.00 69.06 171 SER A C 1
ATOM 1235 O O . SER A 1 171 ? 13.450 -3.367 -29.190 1.00 69.06 171 SER A O 1
ATOM 1237 N N . ARG A 1 172 ? 11.791 -1.885 -28.957 1.00 71.94 172 ARG A N 1
ATOM 1238 C CA . ARG A 1 172 ? 11.490 -1.815 -30.404 1.00 71.94 172 ARG A CA 1
ATOM 1239 C C . ARG A 1 172 ? 12.671 -1.309 -31.240 1.00 71.94 172 ARG A C 1
ATOM 1241 O O . ARG A 1 172 ? 12.970 -1.894 -32.278 1.00 71.94 172 ARG A O 1
ATOM 1248 N N . GLN A 1 173 ? 13.392 -0.288 -30.777 1.00 71.25 173 GLN A N 1
ATOM 1249 C CA . GLN A 1 173 ? 14.592 0.213 -31.470 1.00 71.25 173 GLN A CA 1
ATOM 1250 C C . GLN A 1 173 ? 15.728 -0.823 -31.511 1.00 71.25 173 GLN A C 1
ATOM 1252 O O . GLN A 1 173 ? 16.460 -0.928 -32.498 1.00 71.25 173 GLN A O 1
ATOM 1257 N N . ALA A 1 174 ? 15.866 -1.627 -30.455 1.00 65.88 174 ALA A N 1
ATOM 1258 C CA . ALA A 1 174 ? 16.856 -2.699 -30.398 1.00 65.88 174 ALA A CA 1
ATOM 1259 C C . ALA A 1 174 ? 16.543 -3.879 -31.341 1.00 65.88 174 ALA A C 1
ATOM 1261 O O . ALA A 1 174 ? 17.464 -4.598 -31.728 1.00 65.88 174 ALA A O 1
ATOM 1262 N N . LEU A 1 175 ? 15.270 -4.087 -31.700 1.00 64.38 175 LEU A N 1
ATOM 1263 C CA . LEU A 1 175 ? 14.835 -5.048 -32.724 1.00 64.38 175 LEU A CA 1
ATOM 1264 C C . LEU A 1 175 ? 15.070 -4.513 -34.138 1.00 64.38 175 LEU A C 1
ATOM 1266 O O . LEU A 1 175 ? 15.679 -5.203 -34.946 1.00 64.38 175 LEU A O 1
ATOM 1270 N N . ALA A 1 176 ? 14.647 -3.276 -34.414 1.00 64.69 176 ALA A N 1
ATOM 1271 C CA . ALA A 1 176 ? 14.758 -2.661 -35.741 1.00 64.69 176 ALA A CA 1
ATOM 1272 C C . ALA A 1 176 ? 16.211 -2.468 -36.213 1.00 64.69 176 ALA A C 1
ATOM 1274 O O . ALA A 1 176 ? 16.479 -2.420 -37.402 1.00 64.69 176 ALA A O 1
ATOM 1275 N N . SER A 1 177 ? 17.169 -2.383 -35.288 1.00 62.06 177 SER A N 1
ATOM 1276 C CA . SER A 1 177 ? 18.603 -2.321 -35.610 1.00 62.06 177 SER A CA 1
ATOM 1277 C C . SER A 1 177 ? 19.237 -3.684 -35.940 1.00 62.06 177 SER A C 1
ATOM 1279 O O . SER A 1 177 ? 20.450 -3.751 -36.145 1.00 62.06 177 SER A O 1
ATOM 1281 N N . ARG A 1 178 ? 18.457 -4.775 -35.949 1.00 55.28 178 ARG A N 1
ATOM 1282 C CA . ARG A 1 178 ? 18.917 -6.132 -36.308 1.00 55.28 178 ARG A CA 1
ATOM 1283 C C . ARG A 1 178 ? 18.424 -6.636 -37.660 1.00 55.28 178 ARG A C 1
ATOM 1285 O O . ARG A 1 178 ? 19.001 -7.608 -38.137 1.00 55.28 178 ARG A O 1
ATOM 1292 N N . SER A 1 179 ? 17.357 -6.046 -38.196 1.00 50.78 179 SER A N 1
ATOM 1293 C CA . SER A 1 179 ? 16.834 -6.297 -39.546 1.00 50.78 179 SER A CA 1
ATOM 1294 C C . SER A 1 179 ? 17.587 -5.466 -40.569 1.00 50.78 179 SER A C 1
ATOM 1296 O O . SER A 1 179 ? 17.900 -6.015 -41.641 1.00 50.78 179 SER A O 1
#

Radius of gyration: 25.26 Å; chains: 1; bounding box: 66×29×72 Å

Foldseek 3Di:
DDPDPDADPLLVVLLVLLLVLLVVLVVVLVVLVVVLVVQLVVLQPDFLLNVQVVVLVPDDPVVNVVCVVVVNRSSVVSNVVCVVVVHDGRSVVSVVVSVVSNVVSVVSNVLSVVSNVLSVCSVPDLPPLPVLLVSLVVQLVVLVVVCVVVVDDDPVSVSSNVSSVSSNVSSVVSVVVVD

Secondary structure (DSSP, 8-state):
-PPPPPPPHHHHHHHHHHHHHHHHHHHHHHHHHHHHHHHHHHHTT--HHHHHHHHHHTS-HHHHHHHHHTT--HHHHHHHHHHHTTPPPHHHHHHHHHHHHHHHHHHHHHHHHHHHHHHHHHHH-TT--HHHHHHHHHHHHHHHHHHHHH-S--HHHHHHHHHHHHHHHHHHHHHHTT-